Protein AF-A0A923AKK1-F1 (afdb_monomer_lite)

Sequence (56 aa):
MSYIEPTGRSGLTQFLVGVTEPVLGPVRRVLPKGGMFDFSPLIVILVLGAIVQALP

Radius of gyration: 21.97 Å; chains: 1; bounding box: 43×31×51 Å

pLDDT: mean 78.09, std 13.93, range [39.47, 96.69]

Structure (mmCIF, N/CA/C/O backbone):
data_AF-A0A923AKK1-F1
#
_entry.id   AF-A0A923AKK1-F1
#
loop_
_atom_site.group_PDB
_atom_site.id
_atom_site.type_symbol
_atom_site.label_atom_id
_atom_site.label_alt_id
_atom_site.label_comp_id
_atom_site.label_asym_id
_atom_site.label_entity_id
_atom_site.label_seq_id
_atom_site.pdbx_PDB_ins_code
_atom_site.Cartn_x
_atom_site.Cartn_y
_atom_site.Cartn_z
_atom_site.occupancy
_atom_site.B_iso_or_equiv
_atom_site.auth_seq_id
_atom_site.auth_comp_id
_atom_site.auth_asym_id
_atom_site.auth_atom_id
_atom_site.pdbx_PDB_model_num
ATOM 1 N N . MET A 1 1 ? 24.461 10.167 -22.293 1.00 39.47 1 MET A N 1
ATOM 2 C CA . MET A 1 1 ? 24.435 8.842 -22.945 1.00 39.47 1 MET A CA 1
ATOM 3 C C . MET A 1 1 ? 23.923 7.839 -21.924 1.00 39.47 1 MET A C 1
ATOM 5 O O . MET A 1 1 ? 24.666 7.441 -21.038 1.00 39.47 1 MET A O 1
ATOM 9 N N . SER A 1 2 ? 22.615 7.579 -21.960 1.00 52.84 2 SER A N 1
ATOM 10 C CA . SER A 1 2 ? 21.925 6.662 -21.051 1.00 52.84 2 SER A CA 1
ATOM 11 C C . SER A 1 2 ? 22.373 5.237 -21.366 1.00 52.84 2 SER A C 1
ATOM 13 O O . SER A 1 2 ? 22.002 4.706 -22.404 1.00 52.84 2 SER A O 1
ATOM 15 N N . TYR A 1 3 ? 23.152 4.614 -20.481 1.00 61.31 3 TYR A N 1
ATOM 16 C CA . TYR A 1 3 ? 23.505 3.186 -20.556 1.00 61.31 3 TYR A CA 1
ATOM 17 C C . TYR A 1 3 ? 22.293 2.251 -20.411 1.00 61.31 3 TYR A C 1
ATOM 19 O O . TYR A 1 3 ? 22.433 1.032 -20.445 1.00 61.31 3 TYR A O 1
ATOM 27 N N . ILE A 1 4 ? 21.100 2.820 -20.246 1.00 57.53 4 ILE A N 1
ATOM 28 C CA . ILE A 1 4 ? 19.842 2.100 -20.224 1.00 57.53 4 ILE A CA 1
ATOM 29 C C . ILE A 1 4 ? 18.983 2.700 -21.330 1.00 57.53 4 ILE A C 1
ATOM 31 O O . ILE A 1 4 ? 18.284 3.697 -21.141 1.00 57.53 4 ILE A O 1
ATOM 35 N N . GLU A 1 5 ? 19.099 2.125 -22.523 1.00 59.62 5 GLU A N 1
ATOM 36 C CA . GLU A 1 5 ? 18.103 2.313 -23.567 1.00 59.62 5 GLU A CA 1
ATOM 37 C C . GLU A 1 5 ? 16.837 1.556 -23.126 1.00 59.62 5 GLU A C 1
ATOM 39 O O . GLU A 1 5 ? 16.873 0.335 -22.960 1.00 59.62 5 GLU A O 1
ATOM 44 N N . PRO A 1 6 ? 15.710 2.252 -22.892 1.00 59.59 6 PRO A N 1
ATOM 45 C CA . PRO A 1 6 ? 14.479 1.642 -22.382 1.00 59.59 6 PRO A CA 1
ATOM 46 C C . PRO A 1 6 ? 13.783 0.770 -23.437 1.00 59.59 6 PRO A C 1
ATOM 48 O O . PRO A 1 6 ? 12.817 0.065 -23.152 1.00 59.59 6 PRO A O 1
ATOM 51 N N . THR A 1 7 ? 14.270 0.804 -24.675 1.00 58.34 7 THR A N 1
ATOM 52 C CA . THR A 1 7 ? 13.884 -0.101 -25.749 1.00 58.34 7 THR A CA 1
ATOM 53 C C . THR A 1 7 ? 14.809 -1.308 -25.647 1.00 58.34 7 THR A C 1
ATOM 55 O O . THR A 1 7 ? 15.926 -1.236 -26.136 1.00 58.34 7 THR A O 1
ATOM 58 N N . GLY A 1 8 ? 14.384 -2.383 -24.970 1.00 56.84 8 GLY A N 1
ATOM 59 C CA . GLY A 1 8 ? 15.152 -3.613 -24.682 1.00 56.84 8 GLY A CA 1
ATOM 60 C C . GLY A 1 8 ? 15.662 -4.392 -25.908 1.00 56.84 8 GLY A C 1
ATOM 61 O O . GLY A 1 8 ? 15.341 -5.563 -26.097 1.00 56.84 8 GLY A O 1
ATOM 62 N N . ARG A 1 9 ? 16.443 -3.728 -26.759 1.00 58.59 9 ARG A N 1
ATOM 63 C CA . ARG A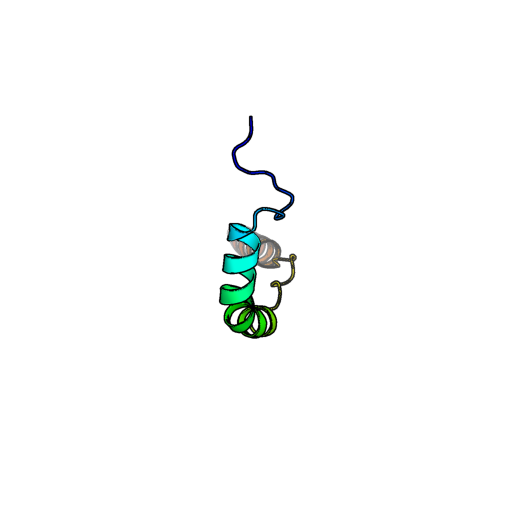 1 9 ? 17.050 -4.198 -28.006 1.00 58.59 9 ARG A CA 1
ATOM 64 C C . ARG A 1 9 ? 18.505 -4.624 -27.821 1.00 58.59 9 ARG A C 1
ATOM 66 O O . ARG A 1 9 ? 19.103 -5.115 -28.772 1.00 58.59 9 ARG A O 1
ATOM 73 N N . SER A 1 10 ? 19.079 -4.472 -26.625 1.00 69.69 10 SER A N 1
ATOM 74 C CA . SER A 1 10 ? 20.375 -5.071 -26.318 1.00 69.69 10 SER A CA 1
ATOM 75 C C . SER A 1 10 ? 20.202 -6.591 -26.198 1.00 69.69 10 SER A C 1
ATOM 77 O O . SER A 1 10 ? 19.276 -7.084 -25.547 1.00 69.69 10 SER A O 1
ATOM 79 N N . GLY A 1 11 ? 21.083 -7.357 -26.848 1.00 74.75 11 GLY A N 1
ATOM 80 C CA . GLY A 1 11 ? 21.002 -8.825 -26.856 1.00 74.75 11 GLY A CA 1
ATOM 81 C C . GLY A 1 11 ? 21.019 -9.437 -25.450 1.00 74.75 11 GLY A C 1
ATOM 82 O O . GLY A 1 11 ? 20.394 -10.468 -25.217 1.00 74.75 11 GLY A O 1
ATOM 83 N N . LEU A 1 12 ? 21.648 -8.756 -24.483 1.00 78.44 12 LEU A N 1
ATOM 84 C CA . LEU A 1 12 ? 21.649 -9.160 -23.078 1.00 78.44 12 LEU A CA 1
ATOM 85 C C . LEU A 1 12 ? 20.256 -9.062 -22.442 1.00 78.44 12 LEU A C 1
ATOM 87 O O . LEU A 1 12 ? 19.851 -9.978 -21.735 1.00 78.44 12 LEU A O 1
ATOM 91 N N . THR A 1 13 ? 19.492 -8.000 -22.711 1.00 79.44 13 THR A N 1
ATOM 92 C CA . THR A 1 13 ? 18.117 -7.885 -22.206 1.00 79.44 13 THR A CA 1
ATOM 93 C C . THR A 1 13 ? 17.221 -8.964 -22.808 1.00 79.44 13 THR A C 1
ATOM 95 O O . THR A 1 13 ? 16.449 -9.574 -22.078 1.00 79.44 13 THR A O 1
ATOM 98 N N . GLN A 1 14 ? 17.354 -9.264 -24.103 1.00 79.06 14 GLN A N 1
ATOM 99 C CA . GLN A 1 14 ? 16.580 -10.337 -24.741 1.00 79.06 14 GLN A CA 1
ATOM 100 C C . GLN A 1 14 ? 16.951 -11.723 -24.207 1.00 79.06 14 GLN A C 1
ATOM 102 O O . GLN A 1 14 ? 16.064 -12.546 -23.993 1.00 79.06 14 GLN A O 1
ATOM 107 N N . PHE A 1 15 ? 18.234 -11.966 -23.932 1.00 83.38 15 PHE A N 1
ATOM 108 C CA . PHE A 1 15 ? 18.694 -13.194 -23.289 1.00 83.38 15 PHE A CA 1
ATOM 109 C C . PHE A 1 15 ? 18.126 -13.333 -21.871 1.00 83.38 15 PHE A C 1
ATOM 111 O O . PHE A 1 15 ? 17.538 -14.359 -21.538 1.00 83.38 15 PHE A O 1
ATOM 118 N N . LEU A 1 16 ? 18.228 -12.282 -21.054 1.00 81.75 16 LEU A N 1
ATOM 119 C CA . LEU A 1 16 ? 17.689 -12.280 -19.694 1.00 81.75 16 LEU A CA 1
ATOM 120 C C . LEU A 1 16 ? 16.168 -12.462 -19.687 1.00 81.75 16 LEU A C 1
ATOM 122 O O . LEU A 1 16 ? 15.651 -13.251 -18.901 1.00 81.75 16 LEU A O 1
ATOM 126 N N . VAL A 1 17 ? 15.441 -11.791 -20.583 1.00 82.38 17 VAL A N 1
ATOM 127 C CA . VAL A 1 17 ? 13.991 -11.974 -20.745 1.00 82.38 17 VAL A CA 1
ATOM 128 C C . VAL A 1 17 ? 13.678 -13.397 -21.211 1.00 82.38 17 VAL A C 1
ATOM 130 O O . VAL A 1 17 ? 12.816 -14.035 -20.626 1.00 82.38 17 VAL A O 1
ATOM 133 N N . GLY A 1 18 ? 14.409 -13.950 -22.180 1.00 82.62 18 GLY A N 1
ATOM 134 C CA . GLY A 1 18 ? 14.202 -15.323 -22.654 1.00 82.62 18 GLY A CA 1
ATOM 135 C C . GLY A 1 18 ? 14.417 -16.388 -21.574 1.00 82.62 18 GLY A C 1
ATOM 136 O O . GLY A 1 18 ? 13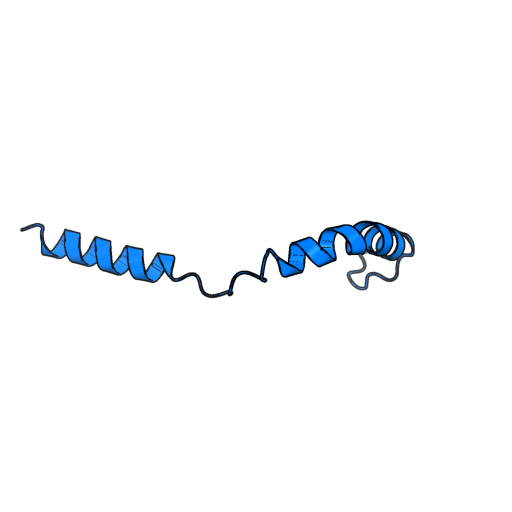.674 -17.365 -21.523 1.00 82.62 18 GLY A O 1
ATOM 137 N N . VAL A 1 19 ? 15.386 -16.183 -20.677 1.00 87.94 19 VAL A N 1
ATOM 138 C CA . VAL A 1 19 ? 15.644 -17.087 -19.543 1.00 87.94 19 VAL A CA 1
ATOM 139 C C . VAL A 1 19 ? 14.616 -16.895 -18.423 1.00 87.94 19 VAL A C 1
ATOM 141 O O . VAL A 1 19 ? 14.217 -17.863 -17.778 1.00 87.94 19 VAL A O 1
ATOM 144 N N . THR A 1 20 ? 14.164 -15.662 -18.184 1.00 85.69 20 THR A N 1
ATOM 145 C CA . THR A 1 20 ? 13.258 -15.353 -17.066 1.00 85.69 20 THR A CA 1
ATOM 146 C C . THR A 1 20 ? 11.776 -15.527 -17.403 1.00 85.69 20 THR A C 1
ATOM 148 O O . THR A 1 20 ? 11.012 -15.911 -16.522 1.00 8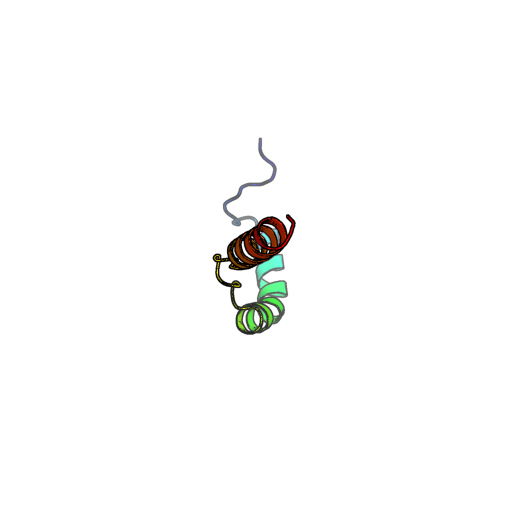5.69 20 THR A O 1
ATOM 151 N N . GLU A 1 21 ? 11.343 -15.327 -18.650 1.00 85.75 21 GLU A N 1
ATOM 152 C CA . GLU A 1 21 ? 9.950 -15.497 -19.103 1.00 85.75 21 GLU A CA 1
ATOM 153 C C . GLU A 1 21 ? 9.319 -16.868 -18.801 1.00 85.75 21 GLU A C 1
ATOM 155 O O . GLU A 1 21 ? 8.189 -16.877 -18.314 1.00 85.75 21 GLU A O 1
ATOM 160 N N . PRO A 1 22 ? 9.971 -18.034 -18.995 1.00 85.62 22 PRO A N 1
ATOM 161 C CA . PRO A 1 22 ? 9.346 -19.319 -18.661 1.00 85.62 22 PRO A CA 1
ATOM 162 C C . PRO A 1 22 ? 9.022 -19.467 -17.166 1.00 85.62 22 PRO A C 1
ATOM 164 O O . PRO A 1 22 ? 8.086 -20.181 -16.811 1.00 85.62 22 PRO A O 1
ATOM 167 N N . VAL A 1 23 ? 9.750 -18.763 -16.292 1.00 85.38 23 VAL A N 1
ATOM 168 C CA . VAL A 1 23 ? 9.509 -18.741 -14.840 1.00 85.38 23 VAL A CA 1
ATOM 169 C C . VAL A 1 23 ? 8.519 -17.636 -14.465 1.00 85.38 23 VAL A C 1
ATOM 171 O O . VAL A 1 23 ? 7.584 -17.856 -13.697 1.00 85.38 23 VAL A O 1
ATOM 174 N N . LEU A 1 24 ? 8.689 -16.442 -15.032 1.00 81.62 24 LEU A N 1
ATOM 175 C CA . LEU A 1 24 ? 7.852 -15.279 -14.748 1.00 81.62 24 LEU A CA 1
ATOM 176 C C . LEU A 1 24 ? 6.453 -15.394 -15.366 1.00 81.62 24 LEU A C 1
ATOM 178 O O . LEU A 1 24 ? 5.513 -14.826 -14.822 1.00 81.62 24 LEU A O 1
ATOM 182 N N . GLY A 1 25 ? 6.277 -16.128 -16.464 1.00 83.44 25 GLY A N 1
ATOM 183 C CA . GLY A 1 25 ? 4.998 -16.312 -17.152 1.00 83.44 25 GLY A CA 1
ATOM 184 C C . GLY A 1 25 ? 3.923 -16.967 -16.275 1.00 83.44 25 GLY A C 1
ATOM 185 O O . GLY A 1 25 ? 2.861 -16.370 -16.091 1.00 83.44 25 GLY A O 1
ATOM 186 N N . PRO A 1 26 ? 4.173 -18.153 -15.685 1.00 82.12 26 PRO A N 1
ATOM 187 C CA . PRO A 1 26 ? 3.260 -18.775 -14.725 1.00 82.12 26 PRO A CA 1
ATOM 188 C C . PRO A 1 26 ? 3.031 -17.904 -13.486 1.00 82.12 26 PRO A C 1
ATOM 190 O O . PRO A 1 26 ? 1.893 -17.729 -13.054 1.00 82.12 26 PRO A O 1
ATOM 193 N N . VAL A 1 27 ? 4.093 -17.286 -12.964 1.00 81.75 27 VAL A N 1
ATOM 194 C CA . VAL A 1 27 ? 4.016 -16.395 -11.798 1.00 81.75 27 VAL A CA 1
ATOM 195 C C . VAL A 1 27 ? 3.120 -15.188 -12.083 1.00 81.75 27 VAL A C 1
ATOM 197 O O . VAL A 1 27 ? 2.292 -14.861 -11.248 1.00 81.75 27 VAL A O 1
ATOM 200 N N . ARG A 1 28 ? 3.181 -14.588 -13.278 1.00 79.19 28 ARG A N 1
ATOM 201 C CA . ARG A 1 28 ? 2.304 -13.486 -13.735 1.00 79.19 28 ARG A CA 1
ATOM 202 C C . ARG A 1 28 ? 0.859 -13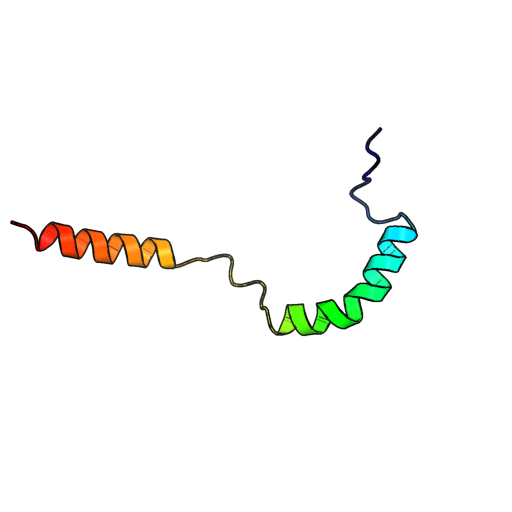.903 -14.028 1.00 79.19 28 ARG A C 1
ATOM 204 O O . ARG A 1 28 ? 0.018 -13.043 -14.273 1.00 79.19 28 ARG A O 1
ATOM 211 N N . ARG A 1 29 ? 0.572 -15.205 -14.091 1.00 75.69 29 ARG A N 1
ATOM 212 C CA . ARG A 1 29 ? -0.801 -15.729 -14.185 1.00 75.69 29 ARG A CA 1
ATOM 213 C C . ARG A 1 29 ? -1.401 -15.958 -12.800 1.00 75.69 29 ARG A C 1
ATOM 215 O O . ARG A 1 29 ? -2.604 -15.799 -12.641 1.00 75.69 29 ARG A O 1
ATOM 222 N N . VAL A 1 30 ? -0.567 -16.323 -11.824 1.00 79.62 30 VAL A N 1
ATOM 223 C CA . VAL A 1 30 ? -0.964 -16.582 -10.428 1.00 79.62 30 VAL A CA 1
ATOM 224 C C . VAL A 1 30 ? -0.983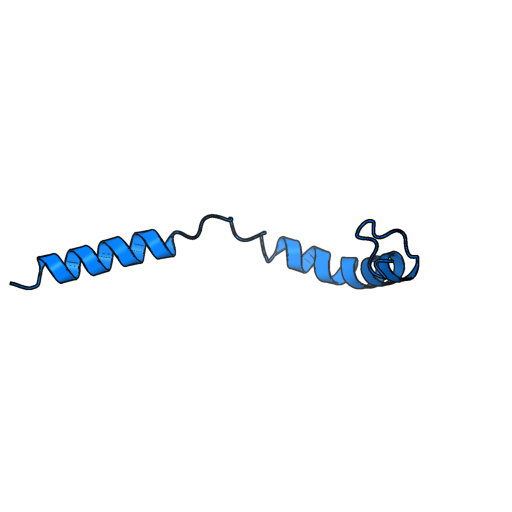 -15.310 -9.591 1.00 79.62 30 VAL A C 1
ATOM 226 O O . VAL A 1 30 ? -1.890 -15.125 -8.791 1.00 79.62 30 VAL A O 1
ATOM 229 N N . LEU A 1 31 ? -0.004 -14.429 -9.789 1.00 65.88 31 LEU A N 1
ATOM 230 C CA . LEU A 1 31 ? -0.124 -13.016 -9.485 1.00 65.88 31 LEU A CA 1
ATOM 231 C C . LEU A 1 31 ? -0.888 -12.423 -10.665 1.00 65.88 31 LEU A C 1
ATOM 233 O O . LEU A 1 31 ? -0.240 -12.040 -11.645 1.00 65.88 31 LEU A O 1
ATOM 237 N N . PRO A 1 32 ? -2.236 -12.306 -10.617 1.00 60.50 32 PRO A N 1
ATOM 238 C CA . PRO A 1 32 ? -2.868 -11.291 -11.439 1.00 60.50 32 PRO A CA 1
ATOM 239 C C . PRO A 1 32 ? -2.060 -10.015 -11.211 1.00 60.50 32 PRO A C 1
ATOM 241 O O . PRO A 1 32 ? -1.524 -9.803 -10.119 1.00 60.50 32 PRO A O 1
ATOM 244 N N . LYS A 1 33 ? -1.925 -9.169 -12.229 1.00 62.03 33 LYS A N 1
ATOM 245 C CA . LYS A 1 33 ? -1.556 -7.776 -11.980 1.00 62.03 33 LYS A CA 1
ATOM 246 C C . LYS A 1 33 ? -2.626 -7.270 -11.020 1.00 62.03 33 LYS A C 1
ATOM 248 O O . LYS A 1 33 ? -3.724 -6.967 -11.480 1.00 62.03 33 LYS A O 1
ATOM 253 N N . GLY A 1 34 ? -2.366 -7.398 -9.715 1.00 61.06 34 GLY A N 1
ATOM 254 C CA . GLY A 1 34 ? -3.347 -7.223 -8.659 1.00 61.06 34 GLY A CA 1
ATOM 255 C C . GLY A 1 34 ? -4.001 -5.903 -8.966 1.00 61.06 34 GLY A C 1
ATOM 256 O O . GLY A 1 34 ? -3.276 -4.944 -9.238 1.00 61.06 34 GLY A O 1
ATOM 257 N N . GLY A 1 35 ? -5.325 -5.928 -9.135 1.00 63.12 35 GLY A N 1
ATOM 258 C CA . GLY A 1 35 ? -6.065 -4.800 -9.676 1.00 63.12 35 GLY A CA 1
ATOM 259 C C . GLY A 1 35 ? -5.518 -3.508 -9.086 1.00 63.12 35 GLY A C 1
ATOM 260 O O . GLY A 1 35 ? -5.332 -3.419 -7.879 1.00 63.12 35 GLY A O 1
ATOM 261 N N . MET A 1 36 ? -5.231 -2.518 -9.934 1.00 60.06 36 MET A N 1
ATOM 262 C CA . MET A 1 36 ? -4.715 -1.200 -9.521 1.00 60.06 36 MET A CA 1
ATOM 263 C C . MET A 1 36 ? -5.602 -0.486 -8.482 1.00 60.06 36 MET A C 1
ATOM 265 O O . MET A 1 36 ? -5.270 0.604 -8.029 1.00 60.06 36 MET A O 1
ATOM 269 N N . PHE A 1 37 ? -6.747 -1.074 -8.146 1.00 68.56 37 PHE A N 1
ATOM 270 C CA . PHE A 1 37 ? -7.679 -0.620 -7.142 1.00 68.56 37 PHE A CA 1
ATOM 271 C C . PHE A 1 37 ? -7.404 -1.310 -5.810 1.00 68.56 37 PHE A C 1
ATOM 273 O O . PHE A 1 37 ? -7.849 -2.430 -5.557 1.00 68.56 37 PHE A O 1
ATOM 280 N N . ASP A 1 38 ? -6.685 -0.599 -4.950 1.00 77.31 38 ASP A N 1
ATOM 281 C CA . ASP A 1 38 ? -6.648 -0.904 -3.532 1.00 77.31 38 ASP A CA 1
ATOM 282 C C . ASP A 1 38 ? -7.899 -0.307 -2.862 1.00 77.31 38 ASP A C 1
ATOM 284 O O . ASP A 1 38 ? -8.097 0.908 -2.864 1.00 77.3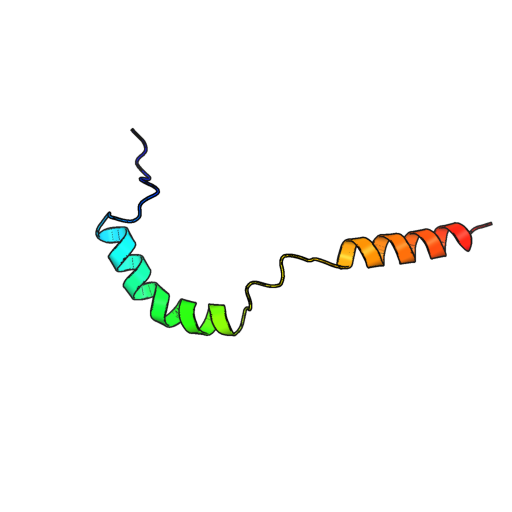1 38 ASP A O 1
ATOM 288 N N . PHE A 1 39 ? -8.767 -1.161 -2.312 1.00 83.19 39 PHE A N 1
ATOM 289 C CA . PHE A 1 39 ? -9.930 -0.740 -1.515 1.00 83.19 39 PHE A CA 1
ATOM 290 C C . PHE A 1 39 ? -9.588 -0.539 -0.031 1.00 83.19 39 PHE A C 1
ATOM 292 O O . PHE A 1 39 ? -10.428 -0.052 0.729 1.00 83.19 39 PHE A O 1
ATOM 299 N N . SER A 1 40 ? -8.364 -0.865 0.391 1.00 84.81 40 SER A N 1
ATOM 300 C CA . SER A 1 40 ? -7.895 -0.669 1.767 1.00 84.81 40 SER A CA 1
ATOM 301 C C . SER A 1 40 ? -8.071 0.774 2.261 1.00 84.81 40 SER A C 1
ATOM 303 O O . SER A 1 40 ? -8.556 0.939 3.381 1.00 84.81 40 SER A O 1
ATOM 305 N N . PRO A 1 41 ? -7.800 1.832 1.464 1.00 88.06 41 PRO A N 1
ATOM 306 C CA . PRO A 1 41 ? -8.017 3.212 1.901 1.00 88.06 41 PRO A CA 1
ATOM 307 C C . PRO A 1 41 ? -9.483 3.512 2.238 1.00 88.06 41 PRO A C 1
ATOM 309 O O . PRO A 1 41 ? -9.763 4.201 3.216 1.00 88.06 41 PRO A O 1
ATOM 312 N N . LEU A 1 42 ? -10.429 2.960 1.468 1.00 93.38 42 LEU A N 1
ATOM 313 C CA . LEU A 1 42 ? -11.863 3.148 1.702 1.00 93.38 42 LEU A CA 1
ATOM 314 C C . LEU A 1 42 ? -12.303 2.498 3.022 1.00 93.38 42 LEU A C 1
ATOM 316 O O . LEU A 1 42 ? -13.033 3.112 3.800 1.00 93.38 42 LEU A O 1
ATOM 320 N N . ILE A 1 43 ? -11.833 1.274 3.290 1.00 94.69 43 ILE A N 1
ATOM 321 C CA . ILE A 1 43 ? -12.136 0.553 4.535 1.00 94.69 43 ILE A CA 1
ATOM 322 C C . ILE A 1 43 ? -11.564 1.297 5.746 1.00 94.69 43 ILE A C 1
ATOM 324 O O . ILE A 1 43 ? -12.262 1.464 6.745 1.00 94.69 43 ILE A O 1
ATOM 328 N N . VAL A 1 44 ? -10.326 1.792 5.652 1.00 96.12 44 VAL A N 1
ATOM 329 C CA . VAL A 1 44 ? -9.679 2.550 6.734 1.00 96.12 44 VAL A CA 1
ATOM 330 C C . VAL A 1 44 ? -10.475 3.809 7.082 1.00 96.12 44 VAL A C 1
ATOM 332 O O . VAL A 1 44 ? -10.727 4.060 8.260 1.00 96.12 44 VAL A O 1
ATOM 335 N N . ILE A 1 45 ? -10.928 4.570 6.080 1.00 96.69 45 ILE A N 1
ATOM 336 C CA . ILE A 1 45 ? -11.724 5.788 6.302 1.00 96.69 45 ILE A CA 1
ATOM 337 C C . ILE A 1 45 ? -13.062 5.464 6.982 1.00 96.69 45 ILE A C 1
ATOM 339 O O . ILE A 1 45 ? -13.445 6.152 7.927 1.00 96.69 45 ILE A O 1
ATOM 343 N N . LEU A 1 46 ? -13.758 4.407 6.549 1.00 96.19 46 LEU A N 1
ATOM 344 C CA . LEU A 1 46 ? -15.027 3.977 7.151 1.00 96.19 46 LEU A CA 1
ATOM 345 C C . LEU A 1 46 ? -14.871 3.580 8.623 1.00 96.19 46 LEU A C 1
ATOM 347 O O . LEU A 1 46 ? -15.662 4.008 9.462 1.00 96.19 46 LEU A O 1
ATOM 351 N N . VAL A 1 47 ? -13.845 2.788 8.940 1.00 96.50 47 VAL A N 1
ATOM 352 C CA . VAL A 1 47 ? -13.581 2.328 10.310 1.00 96.50 47 VAL A CA 1
ATOM 353 C C . VAL A 1 47 ? -13.186 3.495 11.210 1.00 96.50 47 VAL A C 1
ATOM 355 O O . VAL A 1 47 ? -13.742 3.637 12.297 1.00 96.50 47 VAL A O 1
ATOM 358 N N . LEU A 1 48 ? -12.279 4.365 10.758 1.00 96.25 48 LEU A N 1
ATOM 359 C CA . LEU A 1 48 ? -11.887 5.551 11.522 1.00 96.25 48 LEU A CA 1
ATOM 360 C C . LEU A 1 48 ? -13.077 6.487 11.753 1.00 96.25 48 LEU A C 1
ATOM 362 O O . LEU A 1 48 ? -13.275 6.944 12.874 1.00 96.25 48 LEU A O 1
ATOM 366 N N . GLY A 1 49 ? -13.906 6.722 10.733 1.00 95.31 49 GLY A N 1
ATOM 367 C CA . GLY A 1 49 ? -15.119 7.527 10.867 1.00 95.31 49 GLY A CA 1
ATOM 368 C C . GLY A 1 49 ? -16.121 6.933 11.861 1.00 95.31 49 GLY A C 1
ATOM 369 O O . GLY A 1 49 ? -16.683 7.664 12.673 1.00 95.31 49 GLY A O 1
ATOM 370 N N . ALA A 1 50 ? -16.310 5.611 11.849 1.00 95.00 50 ALA A N 1
ATOM 371 C CA . ALA A 1 50 ? -17.170 4.925 12.813 1.00 95.00 50 ALA A CA 1
ATOM 372 C C . ALA A 1 50 ? -16.633 5.030 14.251 1.00 95.00 50 ALA A C 1
ATOM 374 O O . ALA A 1 50 ? -17.408 5.269 15.172 1.00 95.00 50 ALA A O 1
ATOM 375 N N . ILE A 1 51 ? -15.315 4.905 14.441 1.00 96.25 51 ILE A N 1
ATOM 376 C CA . ILE A 1 51 ? -14.669 5.053 15.754 1.00 96.25 51 ILE A CA 1
ATOM 377 C C . ILE A 1 51 ? -14.814 6.487 16.272 1.00 96.25 51 ILE A C 1
ATOM 379 O O . ILE A 1 51 ? -15.179 6.680 17.427 1.00 96.25 51 ILE A O 1
ATOM 383 N N . VAL A 1 52 ? -14.563 7.488 15.423 1.00 95.75 52 VAL A N 1
ATOM 384 C CA . VAL A 1 52 ? -14.676 8.907 15.794 1.00 95.75 52 VAL A CA 1
ATOM 385 C C . VAL A 1 52 ? -16.114 9.274 16.156 1.00 95.75 52 VAL A C 1
ATOM 387 O O . VAL A 1 52 ? -16.309 9.994 17.122 1.00 95.75 52 VAL A O 1
ATOM 390 N N . GLN A 1 53 ? -17.119 8.753 15.443 1.00 90.31 53 GLN A N 1
ATOM 391 C CA . GLN A 1 53 ? -18.526 8.978 15.807 1.00 90.31 53 GLN A CA 1
ATOM 392 C C . GLN A 1 53 ? -18.970 8.237 17.075 1.00 90.31 53 GLN A C 1
ATOM 394 O O . GLN A 1 53 ? -19.943 8.643 17.703 1.00 90.31 53 GLN A O 1
ATOM 399 N N . ALA A 1 54 ? -18.304 7.139 17.435 1.00 90.00 54 ALA A N 1
ATOM 400 C CA . ALA A 1 54 ? -18.587 6.392 18.659 1.00 90.00 54 ALA A CA 1
ATOM 401 C C . ALA A 1 54 ? -17.898 6.987 19.903 1.00 90.00 54 ALA A C 1
ATOM 403 O O . ALA A 1 54 ? -18.230 6.600 21.024 1.00 90.00 54 ALA A O 1
ATOM 404 N N . LEU A 1 55 ? -16.941 7.901 19.714 1.00 83.12 55 LEU A N 1
ATOM 405 C CA . LEU A 1 55 ? -16.324 8.678 20.785 1.00 83.12 55 LEU A CA 1
ATOM 406 C C . LEU A 1 55 ? -17.200 9.915 21.079 1.00 83.12 55 LEU A C 1
ATOM 408 O O . LEU A 1 55 ? -17.565 10.613 20.133 1.00 83.12 55 LEU A O 1
ATOM 412 N N . PRO A 1 56 ? -17.575 10.163 22.349 1.00 73.56 56 PRO A N 1
ATOM 413 C CA . PRO A 1 56 ? -18.397 11.311 22.738 1.00 73.56 56 PRO A CA 1
ATOM 414 C C . PRO A 1 56 ? -17.661 12.653 22.625 1.00 73.56 56 PRO A C 1
ATOM 416 O O . PRO A 1 56 ? -16.415 12.670 22.768 1.00 73.56 56 PRO A O 1
#

Foldseek 3Di:
DPPDPVPQPPVVSVVVCVVCCVVVVVVCVVPPVPPPDDCVVVVVVVVVVVVVVVPD

Secondary structure (DSSP, 8-state):
--S--SS--SHHHHHHHHHHHHHHHHHHHHS----S---HHHHHHHHHHHHHHH--